Protein AF-A0A345DLM0-F1 (afdb_monomer_lite)

Sequence (73 aa):
MKKQTKLYKQRLEYLVNVIHQCLPTKIPLFMLRKAIKLYLSHKVINIGVMEEQHFKLLVEQVKNYMLNIESKN

Foldseek 3Di:
DPDQDPQQVVLLVVLLVLLCVLDPDRDPSVVSSVVVVVVCVVVVHDSSPDDPVVSVVVSVVVNVVVVVVVVVD

Secondary structure (DSSP, 8-state):
-PPPPHHHHHHHHHHHHHHHHH-SS---HHHHHHHHHHHHHHTT--TTTS-HHHHHHHHHHHHHHHHHHHTT-

Structure (mmCIF, N/CA/C/O backbone):
data_AF-A0A345DLM0-F1
#
_entry.id   AF-A0A345DLM0-F1
#
loop_
_atom_site.group_PDB
_atom_site.id
_atom_site.type_symbol
_atom_site.label_atom_id
_atom_site.label_alt_id
_atom_site.label_comp_id
_atom_site.label_asym_id
_atom_site.label_entity_id
_atom_site.label_seq_id
_atom_site.pdbx_PDB_ins_code
_atom_site.Cartn_x
_atom_site.Cartn_y
_atom_site.Cartn_z
_atom_site.occupancy
_atom_site.B_iso_or_equiv
_atom_site.auth_seq_id
_atom_site.auth_comp_id
_atom_site.auth_asym_id
_atom_site.auth_atom_id
_atom_site.pdbx_PDB_model_num
ATOM 1 N N . MET A 1 1 ? -21.021 11.880 -1.852 1.00 45.84 1 MET A N 1
ATOM 2 C CA . MET A 1 1 ? -19.651 11.306 -1.820 1.00 45.84 1 MET A CA 1
ATOM 3 C C . MET A 1 1 ? -19.363 10.776 -0.419 1.00 45.84 1 MET A C 1
ATOM 5 O O . MET A 1 1 ? -19.378 11.569 0.514 1.00 45.84 1 MET A O 1
ATOM 9 N N . LYS A 1 2 ? -19.135 9.464 -0.233 1.00 57.97 2 LYS A N 1
ATOM 10 C CA . LYS A 1 2 ? -18.697 8.931 1.074 1.00 57.97 2 LYS A CA 1
ATOM 11 C C . LYS A 1 2 ? -17.343 9.570 1.422 1.00 57.97 2 LYS A C 1
ATOM 13 O O . LYS A 1 2 ? -16.380 9.401 0.676 1.00 57.97 2 LYS A O 1
ATOM 18 N N . LYS A 1 3 ? -17.277 10.356 2.504 1.00 64.69 3 LYS A N 1
ATOM 19 C CA . LYS A 1 3 ? -16.018 10.953 2.982 1.00 64.69 3 LYS A CA 1
ATOM 20 C C . LYS A 1 3 ? -15.047 9.816 3.323 1.00 64.69 3 LYS A C 1
ATOM 22 O O . LYS A 1 3 ? -15.401 8.913 4.073 1.00 64.69 3 LYS A O 1
ATOM 27 N N . GLN A 1 4 ? -13.837 9.847 2.762 1.00 73.25 4 GLN A N 1
ATOM 28 C CA . GLN A 1 4 ? -12.786 8.899 3.144 1.00 73.25 4 GLN A CA 1
ATOM 29 C C . GLN A 1 4 ? -12.432 9.097 4.620 1.00 73.25 4 GLN A C 1
ATOM 31 O O . GLN A 1 4 ? -12.238 10.234 5.059 1.00 73.25 4 GLN A O 1
ATOM 36 N N . THR A 1 5 ? -12.334 7.998 5.368 1.00 86.38 5 THR A N 1
ATOM 37 C CA . THR A 1 5 ? -11.982 8.040 6.791 1.00 86.38 5 THR A CA 1
ATOM 38 C C . THR A 1 5 ? -10.539 8.521 6.974 1.00 86.38 5 THR A C 1
ATOM 40 O O . THR A 1 5 ? -9.691 8.354 6.091 1.00 86.38 5 THR A O 1
ATOM 43 N N . LYS A 1 6 ? -10.235 9.122 8.133 1.00 91.38 6 LYS A N 1
ATOM 44 C CA . LYS A 1 6 ? -8.860 9.515 8.499 1.00 91.38 6 LYS A CA 1
ATOM 45 C C . LYS A 1 6 ? -7.902 8.321 8.393 1.00 91.38 6 LYS A C 1
ATOM 47 O O . LYS A 1 6 ? -6.842 8.442 7.783 1.00 91.38 6 LYS A O 1
ATOM 52 N N . LEU A 1 7 ? -8.345 7.160 8.882 1.00 92.19 7 LEU A N 1
ATOM 53 C CA . LEU A 1 7 ? -7.597 5.906 8.837 1.00 92.19 7 LEU A CA 1
ATOM 54 C C . LEU A 1 7 ? -7.294 5.450 7.404 1.00 92.19 7 LEU A C 1
ATOM 56 O O . LEU A 1 7 ? -6.169 5.053 7.117 1.00 92.19 7 LEU A O 1
ATOM 60 N N . TYR A 1 8 ? -8.259 5.560 6.483 1.00 93.94 8 TYR A N 1
ATOM 61 C CA . TYR A 1 8 ? -8.037 5.232 5.072 1.00 93.94 8 TYR A CA 1
ATOM 62 C C . TYR A 1 8 ? -6.899 6.066 4.473 1.00 93.94 8 TYR A C 1
ATOM 64 O O . TYR A 1 8 ? -6.033 5.528 3.787 1.00 93.94 8 TYR A O 1
ATOM 72 N N . LYS A 1 9 ? -6.880 7.380 4.738 1.00 93.31 9 LYS A N 1
ATOM 73 C CA . LYS A 1 9 ? -5.837 8.274 4.210 1.00 93.31 9 LYS A CA 1
ATOM 74 C C . LYS A 1 9 ? -4.455 7.904 4.746 1.00 93.31 9 LYS A C 1
ATOM 76 O O . LYS A 1 9 ? -3.534 7.788 3.945 1.00 93.31 9 LYS A O 1
ATOM 81 N N . GLN A 1 10 ? -4.350 7.666 6.056 1.00 95.00 10 GLN A N 1
ATOM 82 C CA . GLN A 1 10 ? -3.104 7.259 6.715 1.00 95.00 10 GLN A CA 1
ATOM 83 C C . GLN A 1 10 ? -2.583 5.927 6.165 1.00 95.00 10 GLN A C 1
ATOM 85 O O . GLN A 1 10 ? -1.421 5.820 5.785 1.00 95.00 10 GLN A O 1
ATOM 90 N N . ARG A 1 11 ? -3.457 4.923 6.048 1.00 96.06 11 ARG A N 1
ATOM 91 C CA . ARG A 1 11 ? -3.097 3.608 5.503 1.00 96.06 11 ARG A CA 1
ATOM 92 C C . ARG A 1 11 ? -2.701 3.670 4.032 1.00 96.06 11 ARG A C 1
ATOM 94 O O . ARG A 1 11 ? -1.753 3.007 3.629 1.00 96.06 11 ARG A O 1
ATOM 101 N N . LEU A 1 12 ? -3.386 4.485 3.231 1.00 95.94 12 LEU A N 1
ATOM 102 C CA . LEU A 1 12 ? -3.023 4.680 1.830 1.00 95.94 12 LEU A CA 1
ATOM 103 C C . LEU A 1 12 ? -1.645 5.334 1.689 1.00 95.94 12 LEU A C 1
ATOM 105 O O . LEU A 1 12 ? -0.864 4.926 0.839 1.00 95.94 12 LEU A O 1
ATOM 109 N N . GLU A 1 13 ? -1.367 6.363 2.483 1.00 96.00 13 GLU A N 1
ATOM 110 C CA . GLU A 1 13 ? -0.073 7.048 2.483 1.00 96.00 13 GLU A CA 1
ATOM 111 C C . GLU A 1 13 ? 1.059 6.114 2.911 1.00 96.00 13 GLU A C 1
ATOM 113 O O . GLU A 1 13 ? 2.067 6.023 2.214 1.00 96.00 13 GLU A O 1
ATOM 118 N N . TYR A 1 14 ? 0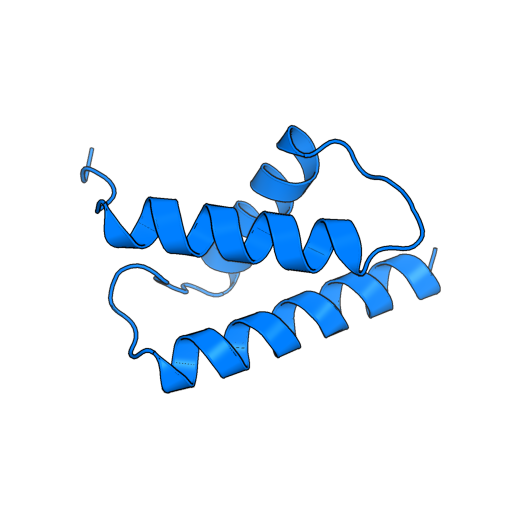.843 5.335 3.973 1.00 95.94 14 TYR A N 1
ATOM 119 C CA . TYR A 1 14 ? 1.769 4.285 4.390 1.00 95.94 14 TYR A CA 1
ATOM 120 C C . TYR A 1 14 ? 2.060 3.296 3.253 1.00 95.94 14 TYR A C 1
ATOM 122 O O . TYR A 1 14 ? 3.220 3.070 2.917 1.00 95.94 14 TYR A O 1
ATOM 130 N N . LEU A 1 15 ? 1.017 2.757 2.611 1.00 95.25 15 LEU A N 1
ATOM 131 C CA . LEU A 1 15 ? 1.167 1.777 1.532 1.00 95.25 15 LEU A CA 1
ATOM 132 C C . LEU A 1 15 ? 1.966 2.348 0.349 1.00 95.25 15 LEU A C 1
ATOM 134 O O . LEU A 1 15 ? 2.866 1.690 -0.166 1.00 95.25 15 LEU A O 1
ATOM 138 N N . VAL A 1 16 ? 1.664 3.587 -0.055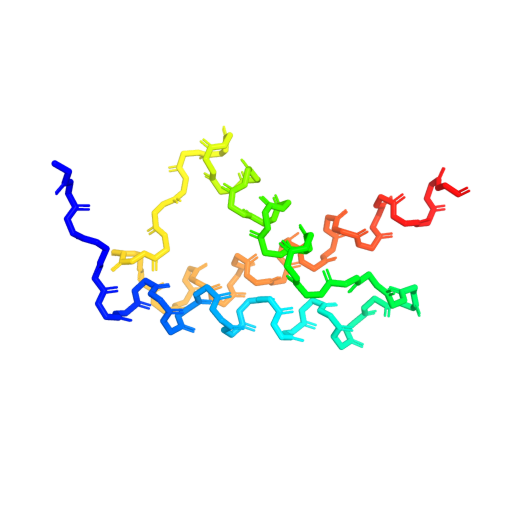 1.00 95.31 16 VAL A N 1
ATOM 139 C CA . VAL A 1 16 ? 2.389 4.297 -1.121 1.00 95.31 16 VAL A CA 1
ATOM 140 C C . VAL A 1 16 ? 3.868 4.437 -0.772 1.00 95.31 16 VAL A C 1
ATOM 142 O O . VAL A 1 16 ? 4.713 4.141 -1.614 1.00 95.31 16 VAL A O 1
ATOM 145 N N . ASN A 1 17 ? 4.183 4.852 0.455 1.00 94.75 17 ASN A N 1
ATOM 146 C CA . ASN A 1 17 ? 5.561 5.076 0.883 1.00 94.75 17 ASN A CA 1
ATOM 147 C C . ASN A 1 17 ? 6.366 3.774 0.933 1.00 94.75 17 ASN A C 1
ATOM 149 O O . ASN A 1 17 ? 7.478 3.736 0.408 1.00 94.75 17 ASN A O 1
ATOM 153 N N . VAL A 1 18 ? 5.789 2.701 1.487 1.00 93.75 18 VAL A N 1
ATOM 154 C CA . VAL A 1 18 ? 6.436 1.379 1.537 1.00 93.75 18 VAL A CA 1
ATOM 155 C C . VAL A 1 18 ? 6.775 0.892 0.131 1.00 93.75 18 VAL A C 1
ATOM 157 O O . VAL A 1 18 ? 7.907 0.496 -0.136 1.00 93.75 18 VAL A O 1
ATOM 160 N N . ILE A 1 19 ? 5.819 0.968 -0.796 1.00 92.06 19 ILE A N 1
ATOM 161 C CA . ILE A 1 19 ? 6.033 0.497 -2.167 1.00 92.06 19 ILE A CA 1
ATOM 162 C C . ILE A 1 19 ? 7.056 1.380 -2.889 1.00 92.06 19 ILE A C 1
ATOM 164 O O . ILE A 1 19 ? 7.960 0.857 -3.528 1.00 92.06 19 ILE A O 1
ATOM 168 N N . HIS A 1 20 ? 6.983 2.705 -2.747 1.00 92.88 20 HIS A N 1
ATOM 169 C CA . HIS A 1 20 ? 7.940 3.630 -3.368 1.00 92.88 20 HIS A CA 1
ATOM 170 C C . HIS A 1 20 ? 9.392 3.398 -2.910 1.00 92.88 20 HIS A C 1
ATOM 172 O O . HIS A 1 20 ? 10.340 3.574 -3.682 1.00 92.88 20 HIS A O 1
ATOM 178 N N . GLN A 1 21 ? 9.581 3.011 -1.646 1.00 91.25 21 GLN A N 1
ATOM 179 C CA . GLN A 1 21 ? 10.893 2.636 -1.121 1.00 91.25 21 GLN A CA 1
ATOM 180 C C . GLN A 1 21 ? 11.373 1.295 -1.681 1.00 91.25 21 GLN A C 1
ATOM 182 O O . GLN A 1 21 ? 12.558 1.167 -1.975 1.00 91.25 21 GLN A O 1
ATOM 187 N N . CYS A 1 22 ? 10.463 0.335 -1.861 1.00 89.31 22 CYS A N 1
ATOM 188 C CA . CYS A 1 22 ? 10.788 -1.007 -2.345 1.00 89.31 22 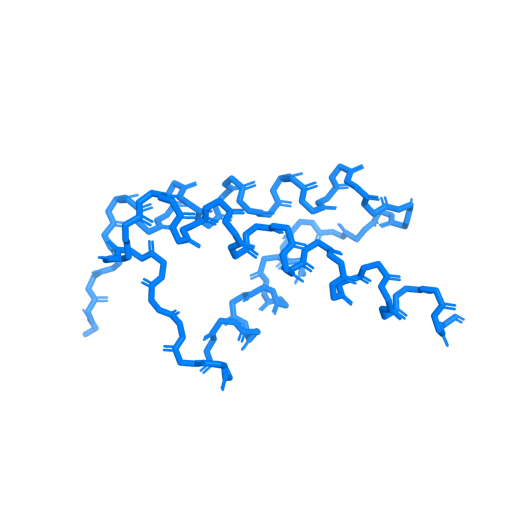CYS A CA 1
ATOM 189 C C . CYS A 1 22 ? 11.035 -1.078 -3.858 1.00 89.31 22 CYS A C 1
ATOM 191 O O . CYS A 1 22 ? 11.760 -1.965 -4.292 1.00 89.31 22 CYS A O 1
ATOM 193 N N . LEU A 1 23 ? 10.435 -0.188 -4.655 1.00 87.06 23 LEU A N 1
ATOM 194 C CA . LEU A 1 23 ? 10.596 -0.197 -6.109 1.00 87.06 23 LEU A CA 1
ATOM 195 C C . LEU A 1 23 ? 11.994 0.316 -6.522 1.00 87.06 23 LEU A C 1
ATOM 197 O O . LEU A 1 23 ? 12.357 1.444 -6.137 1.00 87.06 23 LEU A O 1
ATOM 201 N N . PRO A 1 24 ? 12.769 -0.469 -7.303 1.00 82.44 24 PRO A N 1
ATOM 202 C CA . PRO A 1 24 ? 14.006 -0.003 -7.923 1.00 82.44 24 PRO A CA 1
ATOM 203 C C . PRO A 1 24 ? 13.778 1.227 -8.807 1.00 82.44 24 PRO A C 1
ATOM 205 O O . PRO A 1 24 ? 14.465 2.239 -8.646 1.00 82.44 24 PRO A O 1
ATOM 208 N N . THR A 1 25 ? 12.763 1.194 -9.668 1.00 83.50 25 THR A N 1
ATOM 209 C CA . THR A 1 25 ? 12.386 2.326 -10.517 1.00 83.50 25 THR A CA 1
ATOM 210 C C . THR A 1 25 ? 11.587 3.348 -9.719 1.00 83.50 25 THR A C 1
ATOM 212 O O . THR A 1 25 ? 10.521 3.067 -9.163 1.00 83.50 25 THR A O 1
ATOM 215 N N . LYS A 1 26 ? 12.076 4.590 -9.686 1.00 81.69 26 LYS A N 1
ATOM 216 C CA . LYS A 1 26 ? 11.406 5.689 -8.983 1.00 81.69 26 LYS A CA 1
ATOM 217 C C . LYS A 1 26 ? 10.233 6.231 -9.796 1.00 81.69 26 LYS A C 1
ATOM 219 O O . LYS A 1 26 ? 10.365 7.150 -10.597 1.00 81.69 26 LYS A O 1
ATOM 224 N N . ILE A 1 27 ? 9.060 5.645 -9.556 1.00 86.12 27 ILE A N 1
ATOM 225 C CA . ILE A 1 27 ? 7.775 6.115 -10.082 1.00 86.12 27 ILE A CA 1
ATOM 226 C C . ILE A 1 27 ? 7.323 7.354 -9.292 1.00 86.12 27 ILE A C 1
ATOM 228 O O . ILE A 1 27 ? 7.318 7.316 -8.058 1.00 86.12 27 ILE A O 1
ATOM 232 N N . PRO A 1 28 ? 6.846 8.427 -9.951 1.00 91.62 28 PRO A N 1
ATOM 233 C CA . PRO A 1 28 ? 6.283 9.578 -9.253 1.00 91.62 28 PRO A CA 1
ATOM 234 C C . PRO A 1 28 ? 5.163 9.189 -8.277 1.00 91.62 28 PRO A C 1
ATOM 236 O O . PRO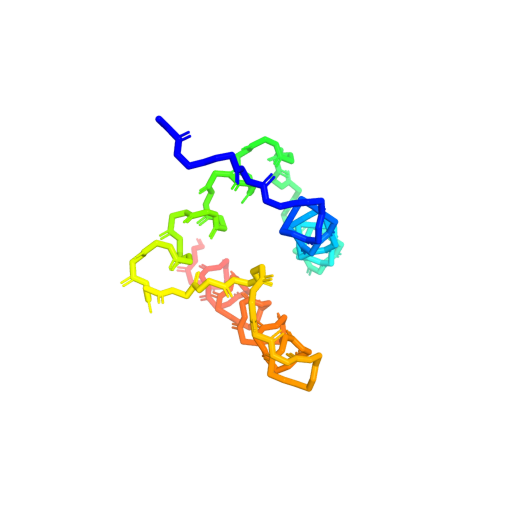 A 1 28 ? 4.218 8.480 -8.638 1.00 91.62 28 PRO A O 1
ATOM 239 N N . LEU A 1 29 ? 5.216 9.717 -7.048 1.00 91.75 29 LEU A N 1
ATOM 240 C CA . LEU A 1 29 ? 4.291 9.360 -5.959 1.00 91.75 29 LEU A CA 1
ATOM 241 C C . LEU A 1 29 ? 2.811 9.511 -6.338 1.00 91.75 29 LEU A C 1
ATOM 243 O O . LEU A 1 29 ? 1.973 8.707 -5.926 1.00 91.75 29 LEU A O 1
ATOM 247 N N . PHE A 1 30 ? 2.465 10.521 -7.143 1.00 92.19 30 PHE A N 1
ATOM 248 C CA . PHE A 1 30 ? 1.083 10.725 -7.581 1.00 92.19 30 PHE A CA 1
ATOM 249 C C . PHE A 1 30 ? 0.593 9.608 -8.518 1.00 92.19 30 PHE A C 1
ATOM 251 O O . PHE A 1 30 ? -0.579 9.228 -8.439 1.00 92.19 30 PHE A O 1
ATOM 258 N N . MET A 1 31 ? 1.467 9.065 -9.377 1.00 92.50 31 MET A N 1
ATOM 259 C CA . MET A 1 31 ? 1.143 7.934 -10.251 1.00 92.50 31 MET A CA 1
ATOM 260 C C . MET A 1 31 ? 1.024 6.656 -9.435 1.00 92.50 31 MET A C 1
ATOM 262 O O . MET A 1 31 ? 0.020 5.955 -9.546 1.00 92.50 31 MET A O 1
ATOM 266 N N . LEU A 1 32 ? 1.986 6.406 -8.543 1.00 92.88 32 LEU A N 1
ATOM 267 C CA . LEU A 1 32 ? 1.964 5.237 -7.668 1.00 92.88 32 LEU A CA 1
ATOM 268 C C . LEU A 1 32 ? 0.692 5.209 -6.809 1.00 92.88 32 LEU A C 1
ATOM 270 O O . LEU A 1 32 ? 0.001 4.195 -6.719 1.00 92.88 32 LEU A O 1
ATOM 274 N N . ARG A 1 33 ? 0.302 6.363 -6.257 1.00 95.19 33 ARG A N 1
ATOM 275 C CA . ARG A 1 33 ? -0.951 6.513 -5.511 1.00 95.19 33 ARG A CA 1
ATOM 276 C C . ARG A 1 33 ? -2.186 6.200 -6.355 1.00 95.19 33 ARG A C 1
ATOM 278 O O . ARG A 1 33 ? -3.135 5.625 -5.824 1.00 95.19 33 ARG A O 1
ATOM 285 N N . LYS A 1 34 ? -2.212 6.583 -7.637 1.00 94.38 34 LYS A N 1
ATOM 286 C CA . LYS A 1 34 ? -3.308 6.227 -8.557 1.00 94.38 34 LYS A CA 1
ATOM 287 C C . LYS A 1 34 ? -3.329 4.722 -8.835 1.00 94.38 34 LYS A C 1
ATOM 289 O O . LYS A 1 34 ? -4.393 4.123 -8.708 1.00 94.38 34 LYS A O 1
ATOM 294 N N . ALA A 1 35 ? -2.179 4.120 -9.131 1.00 92.38 35 ALA A N 1
ATOM 295 C CA . ALA A 1 35 ? -2.057 2.689 -9.409 1.00 92.38 35 ALA A CA 1
ATOM 296 C C . ALA A 1 35 ? -2.519 1.832 -8.220 1.00 92.38 35 ALA A C 1
ATOM 298 O O . ALA A 1 35 ? -3.327 0.920 -8.378 1.00 92.38 35 ALA A O 1
ATOM 299 N N . ILE A 1 36 ? -2.095 2.189 -7.007 1.00 93.94 36 ILE A N 1
ATOM 300 C CA . ILE A 1 36 ? -2.527 1.527 -5.772 1.00 93.94 36 ILE A CA 1
ATOM 301 C C . ILE A 1 36 ? -4.039 1.660 -5.567 1.00 93.94 36 ILE A C 1
ATOM 303 O O . ILE A 1 36 ? -4.707 0.674 -5.270 1.00 93.94 36 ILE A O 1
ATOM 307 N N . LYS A 1 37 ? -4.609 2.862 -5.736 1.00 94.69 37 LYS A N 1
ATOM 308 C CA . LYS A 1 37 ? -6.066 3.050 -5.621 1.00 94.69 37 LYS A CA 1
ATOM 309 C C . LYS A 1 37 ? -6.827 2.181 -6.623 1.00 94.69 37 LYS A C 1
ATOM 311 O O . LYS A 1 37 ? -7.851 1.611 -6.258 1.00 94.69 37 LYS A O 1
ATOM 316 N N . LEU A 1 38 ? -6.326 2.079 -7.854 1.00 93.69 38 LEU A N 1
ATOM 317 C CA . LEU A 1 38 ? -6.921 1.247 -8.894 1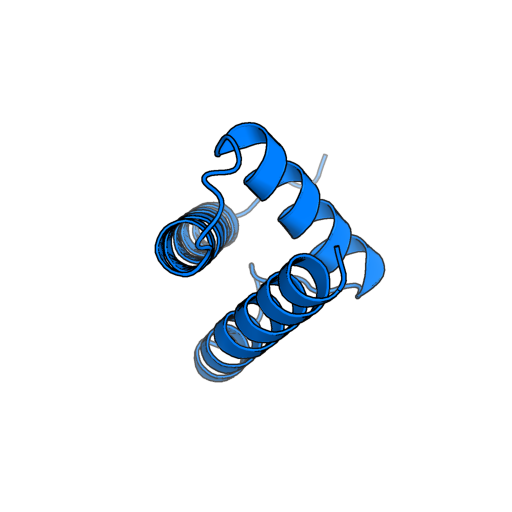.00 93.69 38 LEU A CA 1
ATOM 318 C C . LEU A 1 38 ? -6.869 -0.237 -8.512 1.00 93.69 38 LEU A C 1
ATOM 320 O O . LEU A 1 38 ? -7.896 -0.907 -8.558 1.00 93.69 38 LEU A O 1
ATOM 324 N N . TYR A 1 39 ? -5.715 -0.721 -8.041 1.00 93.00 39 TYR A N 1
ATOM 325 C CA . TYR A 1 39 ? -5.555 -2.085 -7.532 1.00 93.00 39 TYR A CA 1
ATOM 326 C C . TYR A 1 39 ? -6.563 -2.406 -6.418 1.00 93.00 39 TYR A C 1
ATOM 328 O O . TYR A 1 39 ? -7.255 -3.422 -6.478 1.00 93.00 39 TYR A O 1
ATOM 336 N N . LEU A 1 40 ? -6.686 -1.522 -5.420 1.00 94.06 40 LEU A N 1
ATOM 337 C CA . LEU A 1 40 ? -7.626 -1.703 -4.311 1.00 94.06 40 LEU A CA 1
ATOM 338 C C . LEU A 1 40 ? -9.078 -1.719 -4.798 1.00 94.06 40 LEU A C 1
ATOM 340 O O . LEU A 1 40 ? -9.865 -2.536 -4.330 1.00 94.06 40 LEU A O 1
ATOM 344 N N . SER A 1 41 ? -9.425 -0.853 -5.756 1.00 93.56 41 SER A N 1
ATOM 345 C CA . SER A 1 41 ? -10.768 -0.804 -6.339 1.00 93.56 41 SER A CA 1
ATOM 346 C C . SER A 1 41 ? -11.101 -2.072 -7.125 1.00 93.56 41 SER A C 1
ATOM 348 O O . SER A 1 41 ? -12.184 -2.617 -6.945 1.00 93.56 41 SER A O 1
A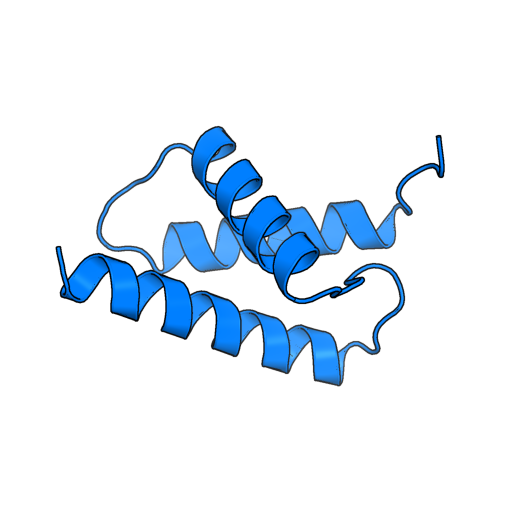TOM 350 N N . HIS A 1 42 ? -10.182 -2.563 -7.962 1.00 93.44 42 HIS A N 1
ATOM 351 C CA . HIS A 1 42 ? -10.385 -3.786 -8.746 1.00 93.44 42 HIS A CA 1
ATOM 352 C C . HIS A 1 42 ? -10.552 -5.021 -7.861 1.00 93.44 42 HIS A C 1
ATOM 354 O O . HIS A 1 42 ? -11.353 -5.895 -8.171 1.00 93.44 42 HIS A O 1
ATOM 360 N N . LYS A 1 43 ? -9.829 -5.082 -6.739 1.00 92.06 43 LYS A N 1
ATOM 361 C CA . LYS A 1 43 ? -9.956 -6.174 -5.767 1.00 92.06 43 LYS A CA 1
ATOM 362 C C . LYS A 1 43 ? -11.060 -5.959 -4.727 1.00 92.06 43 LYS A C 1
ATOM 364 O O . LYS A 1 43 ? -11.211 -6.789 -3.839 1.00 92.06 43 LYS A O 1
ATOM 369 N N . VAL A 1 44 ? -11.814 -4.860 -4.816 1.00 92.38 44 VAL A N 1
ATOM 370 C CA . VAL A 1 44 ? -12.896 -4.505 -3.878 1.00 92.38 44 VAL A CA 1
ATOM 371 C C . VAL A 1 44 ? -12.401 -4.453 -2.418 1.00 92.38 44 VAL A C 1
ATOM 373 O O . VAL A 1 44 ? -13.069 -4.876 -1.478 1.00 92.38 44 VAL A O 1
ATOM 376 N N . ILE A 1 45 ? -11.197 -3.915 -2.204 1.00 93.19 45 ILE A N 1
ATOM 377 C CA . ILE A 1 45 ? -10.544 -3.860 -0.890 1.00 93.19 45 ILE A CA 1
ATOM 378 C C . ILE A 1 45 ? -10.758 -2.491 -0.248 1.00 93.19 45 ILE A C 1
ATOM 380 O O . ILE A 1 45 ? -10.307 -1.464 -0.760 1.00 93.19 45 ILE A O 1
ATOM 384 N N . ASN A 1 46 ? -11.364 -2.474 0.941 1.00 92.25 46 ASN A N 1
ATOM 385 C CA . ASN A 1 46 ? -11.483 -1.265 1.750 1.00 92.25 46 ASN A CA 1
ATOM 386 C C . ASN A 1 46 ? -10.487 -1.267 2.919 1.00 92.25 46 ASN A C 1
ATOM 388 O O . ASN A 1 46 ? -10.766 -1.740 4.022 1.00 92.25 46 ASN A O 1
ATOM 392 N N . ILE A 1 47 ? -9.330 -0.642 2.693 1.00 94.44 47 ILE A N 1
ATOM 393 C CA . ILE A 1 47 ? -8.274 -0.512 3.707 1.00 94.44 47 ILE A CA 1
ATOM 394 C C . ILE A 1 47 ? -8.675 0.356 4.905 1.00 94.44 47 ILE A C 1
ATOM 396 O O . ILE A 1 47 ? -7.964 0.377 5.900 1.00 94.44 47 ILE A O 1
ATOM 400 N N . GLY A 1 48 ? -9.786 1.094 4.833 1.00 92.75 48 GLY A N 1
ATOM 401 C CA . GLY A 1 48 ? -10.247 1.962 5.915 1.00 92.75 48 GLY A CA 1
ATOM 402 C C . GLY A 1 48 ? -11.019 1.237 7.016 1.00 92.75 48 GLY A C 1
ATOM 403 O O . GLY A 1 48 ? -11.247 1.843 8.057 1.00 92.75 48 GLY A O 1
ATOM 404 N N . VAL A 1 49 ? -11.430 -0.013 6.782 1.00 91.94 49 VAL A N 1
ATOM 405 C CA . VAL A 1 49 ? -12.273 -0.795 7.708 1.00 91.94 49 VAL A CA 1
ATOM 406 C C . VAL A 1 49 ? -11.695 -2.169 8.049 1.00 91.94 49 VAL A C 1
ATOM 408 O O . VAL A 1 49 ? -12.190 -2.819 8.958 1.00 91.94 49 VAL A O 1
ATOM 411 N N . MET A 1 50 ? -10.655 -2.621 7.341 1.00 92.94 50 MET A N 1
ATOM 412 C CA . MET A 1 50 ? -10.014 -3.907 7.634 1.00 92.94 50 MET A CA 1
ATOM 413 C C . MET A 1 50 ? -9.199 -3.881 8.932 1.00 92.94 50 MET A C 1
ATOM 415 O O . MET A 1 50 ? -8.686 -2.836 9.345 1.00 92.94 50 MET A O 1
ATOM 419 N N . GLU A 1 51 ? -9.014 -5.044 9.543 1.00 94.50 51 GLU A N 1
ATOM 420 C CA . GLU A 1 51 ? -8.149 -5.200 10.714 1.00 94.50 51 GLU A CA 1
ATOM 421 C C . GLU A 1 51 ? -6.674 -4.945 10.381 1.00 94.50 51 GLU A C 1
ATOM 423 O O . GLU A 1 51 ? -6.240 -5.053 9.231 1.00 94.50 51 GLU A O 1
ATOM 428 N N . GLU A 1 52 ? -5.881 -4.611 11.397 1.00 93.50 52 GLU A N 1
ATOM 429 C CA . GLU A 1 52 ? -4.465 -4.282 11.217 1.00 93.50 52 GLU A CA 1
ATOM 430 C C . GLU A 1 52 ? -3.639 -5.461 10.680 1.00 93.50 52 GLU A C 1
ATOM 432 O O . GLU A 1 52 ? -2.806 -5.265 9.797 1.00 93.50 52 GLU A O 1
ATOM 437 N N . GLN A 1 53 ? -3.900 -6.687 11.146 1.00 94.75 53 GLN A N 1
ATOM 438 C CA . GLN A 1 53 ? -3.227 -7.894 10.649 1.00 94.75 53 GLN A CA 1
ATOM 439 C C . GLN A 1 53 ? -3.461 -8.108 9.147 1.00 94.75 53 GLN A C 1
ATOM 441 O O . GLN A 1 53 ? -2.515 -8.296 8.382 1.00 94.75 53 GLN A O 1
ATOM 446 N N . HIS A 1 54 ? -4.710 -7.959 8.699 1.00 95.12 54 HIS A N 1
ATOM 447 C CA . HIS A 1 54 ? -5.076 -8.049 7.288 1.00 95.12 54 HIS A CA 1
ATOM 448 C C . HIS A 1 54 ? -4.457 -6.914 6.469 1.00 95.12 54 HIS A C 1
ATOM 450 O O . HIS A 1 54 ? -4.039 -7.129 5.332 1.00 95.12 54 HIS A O 1
ATOM 456 N N . PHE A 1 55 ? -4.340 -5.718 7.051 1.00 95.62 55 PHE A N 1
ATOM 457 C CA . PHE A 1 55 ? -3.652 -4.605 6.408 1.00 95.62 55 PHE A CA 1
ATOM 458 C C . PHE A 1 55 ? -2.153 -4.882 6.214 1.00 95.62 55 PHE A C 1
ATOM 460 O O . PHE A 1 55 ? -1.636 -4.632 5.129 1.00 95.62 55 PHE A O 1
ATOM 467 N N . LYS A 1 56 ? -1.460 -5.449 7.212 1.00 94.81 56 LYS A N 1
ATOM 468 C CA . LYS A 1 56 ? -0.042 -5.841 7.090 1.00 94.81 56 LYS A CA 1
ATOM 469 C C . LYS A 1 56 ? 0.166 -6.886 5.990 1.00 94.81 56 LYS A C 1
ATOM 471 O O . LYS A 1 56 ? 1.060 -6.730 5.165 1.00 94.81 56 LYS A O 1
ATOM 476 N N . LEU A 1 57 ? -0.705 -7.895 5.919 1.00 95.88 57 LEU A N 1
ATOM 477 C CA . LEU A 1 57 ? -0.674 -8.894 4.844 1.00 95.88 57 LEU A CA 1
ATOM 478 C C . LEU A 1 57 ? -0.904 -8.262 3.466 1.00 95.88 57 LEU A C 1
ATOM 480 O O . LEU A 1 57 ? -0.196 -8.577 2.509 1.00 95.88 57 LEU A O 1
ATOM 484 N N . LEU A 1 58 ? -1.857 -7.333 3.364 1.00 95.75 58 LEU A N 1
ATOM 485 C CA . LEU A 1 58 ? -2.123 -6.609 2.126 1.00 95.75 58 LEU A CA 1
ATOM 486 C C . LEU A 1 58 ? -0.906 -5.800 1.659 1.00 95.75 58 LEU A C 1
ATOM 488 O O . LEU A 1 58 ? -0.632 -5.770 0.463 1.00 95.75 58 LEU A O 1
ATOM 492 N N . VAL A 1 59 ? -0.179 -5.149 2.573 1.00 95.19 59 VAL A N 1
ATOM 493 C CA . VAL A 1 59 ? 1.031 -4.377 2.239 1.00 95.19 59 VAL A CA 1
ATOM 494 C C . VAL A 1 59 ? 2.046 -5.262 1.513 1.00 95.19 59 VAL A C 1
ATOM 496 O O . VAL A 1 59 ? 2.486 -4.902 0.420 1.00 95.19 59 VAL A O 1
ATOM 499 N N . GLU A 1 60 ? 2.354 -6.441 2.059 1.00 94.75 60 GLU A N 1
ATOM 500 C CA . GLU A 1 60 ? 3.283 -7.387 1.422 1.00 94.75 60 GLU A CA 1
ATOM 501 C C . GLU A 1 60 ? 2.745 -7.916 0.085 1.00 94.75 60 GLU A C 1
ATOM 503 O O . GLU A 1 60 ? 3.484 -7.997 -0.895 1.00 94.75 60 GLU A O 1
ATOM 508 N N . GLN A 1 61 ? 1.442 -8.201 -0.013 1.00 94.06 61 GLN A N 1
ATOM 509 C CA . GLN A 1 61 ? 0.830 -8.622 -1.278 1.00 94.06 61 GLN A CA 1
ATOM 510 C C . GLN A 1 61 ? 0.962 -7.560 -2.376 1.00 94.06 61 GLN A C 1
ATOM 512 O O . GLN A 1 61 ? 1.288 -7.894 -3.516 1.00 94.06 61 GLN A O 1
ATOM 517 N N . VAL A 1 62 ? 0.707 -6.286 -2.057 1.00 93.25 62 VAL A N 1
ATOM 518 C CA . VAL A 1 62 ? 0.813 -5.198 -3.040 1.00 93.25 62 VAL A CA 1
ATOM 519 C C . VAL A 1 62 ? 2.272 -4.974 -3.426 1.00 93.25 62 VAL A C 1
ATOM 521 O O . VAL A 1 62 ? 2.562 -4.806 -4.607 1.00 93.25 62 VAL A O 1
ATOM 524 N N . LYS A 1 63 ? 3.194 -5.018 -2.462 1.00 92.62 63 LYS A N 1
ATOM 525 C CA . LYS A 1 63 ? 4.637 -4.926 -2.714 1.00 92.62 63 LYS A CA 1
ATOM 526 C C . LYS A 1 63 ? 5.103 -6.007 -3.692 1.00 92.62 63 LYS A C 1
ATOM 528 O O . LYS A 1 63 ? 5.673 -5.673 -4.727 1.00 92.62 63 LYS A O 1
ATOM 533 N N . ASN A 1 64 ? 4.786 -7.272 -3.422 1.00 92.19 64 ASN A N 1
ATOM 534 C CA . ASN A 1 64 ? 5.158 -8.388 -4.295 1.00 92.19 64 ASN A CA 1
ATOM 535 C C . ASN A 1 64 ? 4.519 -8.267 -5.683 1.00 92.19 64 ASN A C 1
ATOM 537 O O . ASN A 1 64 ? 5.170 -8.518 -6.692 1.00 92.19 64 ASN A O 1
ATOM 541 N N . TYR A 1 65 ? 3.256 -7.838 -5.752 1.00 90.69 65 TYR A N 1
ATOM 542 C CA . TYR A 1 65 ? 2.575 -7.599 -7.023 1.00 90.69 65 TYR A CA 1
ATOM 543 C C . TYR A 1 65 ? 3.280 -6.529 -7.867 1.00 90.69 65 TYR A C 1
ATOM 545 O O . TYR A 1 65 ? 3.493 -6.738 -9.057 1.00 90.69 65 TYR A O 1
ATOM 553 N N . MET A 1 66 ? 3.666 -5.406 -7.257 1.00 88.38 66 MET A N 1
ATOM 554 C CA . MET A 1 66 ? 4.317 -4.304 -7.972 1.00 88.38 66 MET A CA 1
ATOM 555 C C . MET A 1 66 ? 5.735 -4.676 -8.429 1.00 88.38 66 MET A C 1
ATOM 557 O O . MET A 1 66 ? 6.077 -4.408 -9.577 1.00 88.38 66 MET A O 1
ATOM 561 N N . LEU A 1 67 ? 6.517 -5.370 -7.594 1.00 88.44 67 LEU A N 1
ATOM 562 C CA . LEU A 1 67 ? 7.842 -5.889 -7.973 1.00 88.44 67 LEU A CA 1
ATOM 563 C C . LEU A 1 67 ? 7.759 -6.927 -9.107 1.00 88.44 67 LEU A C 1
ATOM 565 O O . LEU A 1 67 ? 8.586 -6.940 -10.018 1.00 88.44 67 LEU A O 1
ATOM 569 N N . ASN A 1 68 ? 6.729 -7.778 -9.094 1.00 89.19 68 ASN A N 1
ATOM 570 C CA . ASN A 1 68 ? 6.489 -8.750 -10.163 1.00 89.19 68 ASN A CA 1
ATOM 571 C C . ASN A 1 68 ? 6.080 -8.101 -11.493 1.00 89.19 68 ASN A C 1
ATOM 573 O O . ASN A 1 68 ? 6.281 -8.709 -12.538 1.00 89.19 68 ASN A O 1
ATOM 577 N N . ILE A 1 69 ? 5.462 -6.917 -11.473 1.00 84.75 69 ILE A N 1
ATOM 578 C CA . ILE A 1 69 ? 5.185 -6.158 -12.702 1.00 84.75 69 ILE A CA 1
ATOM 579 C C . ILE A 1 69 ? 6.475 -5.539 -13.227 1.00 84.75 69 ILE A C 1
ATOM 581 O O . ILE A 1 69 ? 6.748 -5.637 -14.416 1.00 84.75 69 ILE A O 1
ATOM 585 N N . GLU A 1 70 ? 7.263 -4.923 -12.347 1.00 78.75 70 GLU A N 1
ATOM 586 C CA . GLU A 1 70 ? 8.512 -4.268 -12.731 1.00 78.75 70 GLU A CA 1
ATOM 587 C C . GLU A 1 70 ? 9.527 -5.250 -13.319 1.00 78.75 70 GLU A C 1
ATOM 589 O O . GLU A 1 70 ? 10.101 -4.967 -14.355 1.00 78.75 70 GLU A O 1
ATOM 594 N N . SER A 1 71 ? 9.690 -6.428 -12.717 1.00 79.19 71 SER A N 1
ATOM 595 C CA . SER A 1 71 ? 10.608 -7.466 -13.218 1.00 79.19 71 SER A CA 1
ATOM 596 C C . SER A 1 71 ? 10.211 -8.087 -14.564 1.00 79.19 71 SER A C 1
ATOM 598 O O . SER A 1 71 ? 11.016 -8.797 -15.161 1.00 79.19 71 SER A O 1
ATOM 600 N N . LYS A 1 72 ? 8.972 -7.877 -15.024 1.00 81.12 72 LYS A N 1
ATOM 601 C CA . LYS A 1 72 ? 8.469 -8.388 -16.310 1.00 81.12 72 LYS A CA 1
ATOM 602 C C . LYS A 1 72 ? 8.544 -7.361 -17.443 1.00 81.12 72 LYS A C 1
ATOM 604 O O . LYS A 1 72 ? 8.242 -7.733 -18.576 1.00 81.12 72 LYS A O 1
ATOM 609 N N . ASN A 1 73 ? 8.894 -6.113 -17.132 1.00 60.84 73 ASN A N 1
ATOM 610 C CA . ASN A 1 73 ? 9.112 -5.027 -18.089 1.00 60.84 73 ASN A CA 1
ATOM 611 C C . ASN A 1 73 ? 10.607 -4.788 -18.295 1.00 60.84 73 ASN A C 1
ATOM 613 O O . ASN A 1 73 ? 10.951 -4.348 -19.412 1.00 60.84 73 ASN A O 1
#

pLDDT: mean 89.7, std 9.17, range [45.84, 96.06]

Organism: NCBI:txid1276259

Radius of gyration: 12.17 Å; chains: 1; bounding box: 34×20×29 Å